Protein AF-U2REP0-F1 (afdb_monomer)

Mean predicted aligned error: 9.25 Å

pLDDT: mean 80.08, std 11.48, range [44.25, 95.75]

Secondary structure (DSSP, 8-state):
-TGGGT-------HHHHHHHHHHHHHHHHHHHHHHHHHHHHHHHHHHHHHHHHHHHHHHHHTT-TT---SSHHHHHHHHHHHHHTTTS-HHHHHHHHHHHHHHHHHHHTS------

Structure (mmCIF, N/CA/C/O backbone):
data_AF-U2REP0-F1
#
_entry.id   AF-U2REP0-F1
#
loop_
_atom_site.group_PDB
_atom_site.id
_atom_site.type_symbol
_atom_site.label_atom_id
_atom_site.label_alt_id
_atom_site.label_comp_id
_atom_site.label_asym_id
_atom_site.label_entity_id
_atom_site.label_seq_id
_atom_site.pdbx_PDB_ins_code
_atom_site.Cartn_x
_atom_site.Cartn_y
_atom_site.Cartn_z
_atom_site.occupancy
_atom_site.B_iso_or_equiv
_atom_site.auth_seq_id
_atom_site.auth_comp_id
_atom_site.auth_asym_id
_atom_site.auth_atom_id
_atom_site.pdbx_PDB_model_num
ATOM 1 N N . MET A 1 1 ? 22.932 -15.689 6.662 1.00 49.34 1 MET A N 1
ATOM 2 C CA . MET A 1 1 ? 21.982 -16.818 6.519 1.00 49.34 1 MET A CA 1
ATOM 3 C C . MET A 1 1 ? 20.934 -16.575 5.427 1.00 49.34 1 MET A C 1
ATOM 5 O O . MET A 1 1 ? 20.874 -17.391 4.524 1.00 49.34 1 MET A O 1
ATOM 9 N N . LEU A 1 2 ? 20.201 -15.452 5.392 1.00 52.56 2 LEU A N 1
ATOM 10 C CA . LEU A 1 2 ? 19.231 -15.158 4.308 1.00 52.56 2 LEU A CA 1
ATOM 11 C C . LEU A 1 2 ? 19.858 -14.950 2.909 1.00 52.56 2 LEU A C 1
ATOM 13 O O . LEU A 1 2 ? 19.348 -15.481 1.928 1.00 52.56 2 LEU A O 1
ATOM 17 N N . GLY A 1 3 ? 21.015 -14.282 2.815 1.00 55.16 3 GLY A N 1
ATOM 18 C CA . GLY A 1 3 ? 21.744 -14.123 1.542 1.00 55.16 3 GLY A CA 1
ATOM 19 C C . GLY A 1 3 ? 22.338 -15.424 0.975 1.00 55.16 3 GLY A C 1
ATOM 20 O O . GLY A 1 3 ? 22.502 -15.547 -0.232 1.00 55.16 3 GLY A O 1
ATOM 21 N N . MET A 1 4 ? 22.591 -16.428 1.826 1.00 54.84 4 MET A N 1
ATOM 22 C CA . MET A 1 4 ? 23.019 -17.771 1.394 1.00 54.84 4 MET A CA 1
ATOM 23 C C . MET A 1 4 ? 21.866 -18.578 0.785 1.00 54.84 4 MET A C 1
ATOM 25 O O . MET A 1 4 ? 22.107 -19.450 -0.042 1.00 54.84 4 MET A O 1
ATOM 29 N N . LEU A 1 5 ? 20.622 -18.275 1.173 1.00 66.94 5 LEU A N 1
ATOM 30 C CA . LEU A 1 5 ? 19.414 -18.956 0.700 1.00 66.94 5 LEU A CA 1
ATOM 31 C C . LEU A 1 5 ? 18.813 -18.306 -0.561 1.00 66.94 5 LEU A C 1
ATOM 33 O O . LEU A 1 5 ? 17.789 -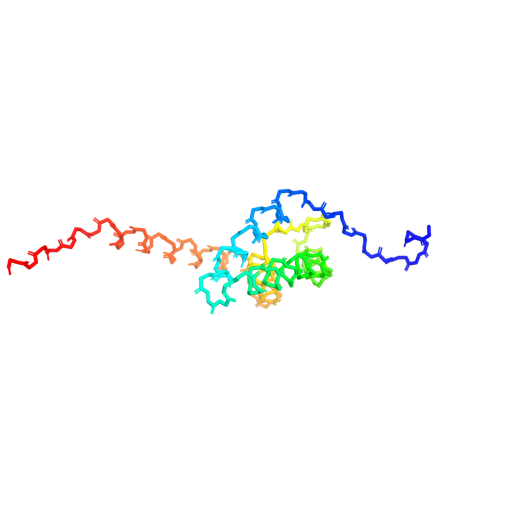18.775 -1.048 1.00 66.94 5 LEU A O 1
ATOM 37 N N . LYS A 1 6 ? 19.432 -17.236 -1.097 1.00 60.41 6 LYS A N 1
ATOM 38 C CA . LYS A 1 6 ? 18.891 -16.402 -2.194 1.00 60.41 6 LYS A CA 1
ATOM 39 C C . LYS A 1 6 ? 17.460 -15.904 -1.929 1.00 60.41 6 LYS A C 1
ATOM 41 O O . LYS A 1 6 ? 16.686 -15.710 -2.861 1.00 60.41 6 LYS A O 1
ATOM 46 N N . TRP A 1 7 ? 17.090 -15.722 -0.664 1.00 65.38 7 TRP A N 1
ATOM 47 C CA . TRP A 1 7 ? 15.766 -15.222 -0.308 1.00 65.38 7 TRP A CA 1
ATOM 48 C C . TRP A 1 7 ? 15.733 -13.702 -0.374 1.00 65.38 7 TRP A C 1
ATOM 50 O O . TRP A 1 7 ? 16.663 -13.022 0.063 1.00 65.38 7 TRP A O 1
ATOM 60 N N . THR A 1 8 ? 14.639 -13.180 -0.916 1.00 67.69 8 THR A N 1
ATOM 61 C CA . THR A 1 8 ? 14.396 -11.746 -1.014 1.00 67.69 8 THR A CA 1
ATOM 62 C C . THR A 1 8 ? 14.204 -11.158 0.381 1.00 67.69 8 THR A C 1
ATOM 64 O O . THR A 1 8 ? 13.246 -11.488 1.078 1.00 67.69 8 THR A O 1
ATOM 67 N N . LEU A 1 9 ? 15.134 -10.298 0.797 1.00 70.31 9 LEU A N 1
ATOM 68 C CA . LEU A 1 9 ? 15.069 -9.590 2.071 1.00 70.31 9 LEU A CA 1
ATOM 69 C C . LEU A 1 9 ? 14.292 -8.284 1.891 1.00 70.31 9 LEU A C 1
ATOM 71 O O . LEU A 1 9 ? 14.745 -7.391 1.180 1.00 70.31 9 LEU A O 1
ATOM 75 N N . ILE A 1 10 ? 13.155 -8.159 2.572 1.00 74.81 10 ILE A N 1
ATOM 76 C CA . ILE A 1 10 ? 12.413 -6.899 2.673 1.00 74.81 10 ILE A CA 1
ATOM 77 C C . ILE A 1 10 ? 12.740 -6.269 4.017 1.00 74.81 10 ILE A C 1
ATOM 79 O O . ILE A 1 10 ? 12.538 -6.884 5.064 1.00 74.81 10 ILE A O 1
ATOM 83 N N . LEU A 1 11 ? 13.239 -5.037 3.980 1.00 76.69 11 LEU A N 1
ATOM 84 C CA . LEU A 1 11 ? 13.402 -4.226 5.176 1.00 76.69 11 LEU A CA 1
ATOM 85 C C . LEU A 1 11 ? 12.066 -3.529 5.464 1.00 76.69 11 LEU A C 1
ATOM 87 O O . LEU A 1 11 ? 11.631 -2.722 4.640 1.00 76.69 11 LEU A O 1
ATOM 91 N N . PRO A 1 12 ? 11.390 -3.837 6.586 1.00 74.81 12 PRO A N 1
ATOM 92 C CA . PRO A 1 12 ? 10.132 -3.186 6.917 1.00 74.81 12 PRO A CA 1
ATOM 93 C C . PRO A 1 12 ? 10.378 -1.695 7.166 1.00 74.81 12 PRO A C 1
ATOM 95 O O . PRO A 1 12 ? 11.204 -1.311 7.997 1.00 74.81 12 PRO A O 1
ATOM 98 N N . GLY A 1 13 ? 9.667 -0.851 6.422 1.00 80.69 13 GLY A N 1
ATOM 99 C CA . GLY A 1 13 ? 9.732 0.595 6.582 1.00 80.69 13 GLY A CA 1
ATOM 100 C C . GLY A 1 13 ? 8.894 1.053 7.774 1.00 80.69 13 GLY A C 1
ATOM 101 O O . GLY A 1 13 ? 7.731 0.690 7.903 1.00 80.69 13 GLY A O 1
ATOM 102 N N . VAL A 1 14 ? 9.455 1.914 8.624 1.00 82.31 14 VAL A N 1
ATOM 103 C CA . VAL A 1 14 ? 8.732 2.443 9.797 1.00 82.31 14 VAL A CA 1
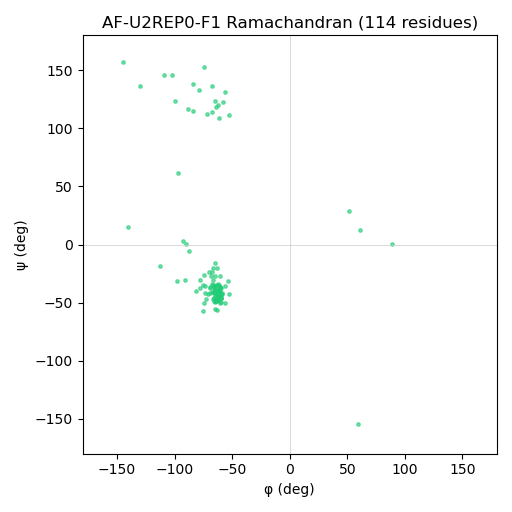ATOM 104 C C . VAL A 1 14 ? 7.546 3.322 9.378 1.00 82.31 14 VAL A C 1
ATOM 106 O O . VAL A 1 14 ? 6.493 3.281 10.004 1.00 82.31 14 VAL A O 1
ATOM 109 N N . VAL A 1 15 ? 7.701 4.084 8.292 1.00 85.62 15 VAL A N 1
ATOM 110 C CA . VAL A 1 15 ? 6.674 4.986 7.747 1.00 85.62 15 VAL A CA 1
ATOM 111 C C . VAL A 1 15 ? 5.422 4.212 7.289 1.00 85.62 15 VAL A C 1
ATOM 113 O O . VAL A 1 15 ? 4.356 4.482 7.839 1.00 85.62 15 VAL A O 1
ATOM 116 N N . PRO A 1 16 ? 5.498 3.218 6.381 1.00 84.25 16 PRO A N 1
ATOM 117 C CA . PRO A 1 16 ? 4.316 2.458 5.965 1.00 84.25 16 PRO A CA 1
ATOM 118 C C . PRO A 1 16 ? 3.618 1.724 7.104 1.00 84.25 16 PRO A C 1
ATOM 120 O O . PRO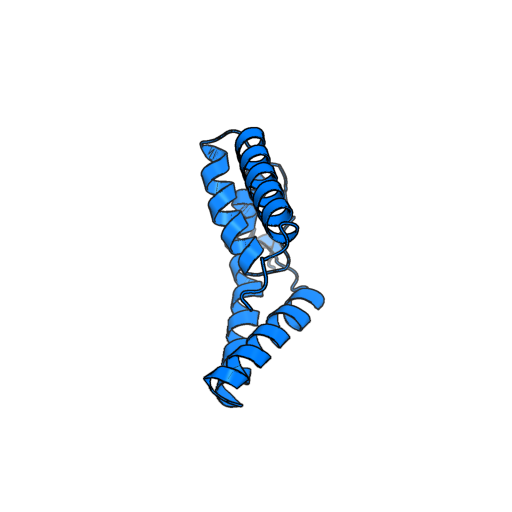 A 1 16 ? 2.396 1.807 7.243 1.00 84.25 16 PRO A O 1
ATOM 123 N N . HIS A 1 17 ? 4.380 1.038 7.959 1.00 88.00 17 HIS A N 1
ATOM 124 C CA . HIS A 1 17 ? 3.800 0.313 9.090 1.00 88.00 17 HIS A CA 1
ATOM 125 C C . HIS A 1 17 ? 3.097 1.249 10.070 1.00 88.00 17 HIS A C 1
ATOM 127 O O . HIS A 1 17 ? 2.068 0.874 10.630 1.00 88.00 17 HIS A O 1
ATOM 133 N N . PHE A 1 18 ? 3.604 2.471 10.247 1.00 88.69 18 PHE A N 1
ATOM 134 C CA . PHE A 1 18 ? 2.966 3.469 11.094 1.00 88.69 18 PHE A CA 1
ATOM 135 C C . PHE A 1 18 ? 1.728 4.079 10.433 1.00 88.69 18 PHE A C 1
ATOM 137 O O . PHE A 1 18 ? 0.643 3.993 10.997 1.00 88.69 18 PHE A O 1
ATOM 144 N N . PHE A 1 19 ? 1.852 4.668 9.242 1.00 90.19 19 PHE A N 1
ATOM 145 C CA . PHE A 1 19 ? 0.757 5.427 8.630 1.00 90.19 19 PHE A CA 1
ATOM 146 C C . PHE A 1 19 ? -0.350 4.525 8.083 1.00 90.19 19 PHE A C 1
ATOM 148 O O . PHE A 1 19 ? -1.514 4.702 8.441 1.00 90.19 19 PHE A O 1
ATOM 155 N N . CYS A 1 20 ? -0.018 3.515 7.279 1.00 88.88 20 CYS A N 1
ATOM 156 C CA . CYS A 1 20 ? -1.027 2.590 6.764 1.00 88.88 20 CYS A CA 1
ATOM 157 C C . CYS A 1 20 ? -1.585 1.708 7.889 1.00 88.88 20 CYS A C 1
ATOM 159 O O . CYS A 1 20 ? -2.782 1.420 7.913 1.00 88.88 20 CYS A O 1
ATOM 161 N N . GLY A 1 21 ? -0.745 1.299 8.848 1.00 90.12 21 GLY A N 1
ATOM 162 C CA . GLY A 1 21 ? -1.182 0.562 10.038 1.00 90.12 21 GLY A CA 1
ATOM 163 C C . GLY A 1 21 ? -2.133 1.369 10.924 1.00 90.12 21 GLY A C 1
ATOM 164 O O . GLY A 1 21 ? -3.164 0.841 11.343 1.00 90.12 21 GLY A O 1
ATOM 165 N N . ALA A 1 22 ? -1.850 2.656 11.151 1.00 91.56 22 ALA A N 1
ATOM 166 C CA . ALA A 1 22 ? -2.736 3.555 11.887 1.00 91.56 22 ALA A CA 1
ATOM 167 C C . ALA A 1 22 ? -4.079 3.727 11.171 1.00 91.56 22 ALA A C 1
ATOM 169 O O . ALA A 1 22 ? -5.124 3.593 11.806 1.00 91.56 22 ALA A O 1
ATOM 170 N N . THR A 1 23 ? -4.071 3.940 9.853 1.00 91.38 23 THR A N 1
ATOM 171 C CA . THR A 1 23 ? -5.299 4.043 9.051 1.00 91.38 23 THR A CA 1
ATOM 172 C C . THR A 1 23 ? -6.138 2.765 9.135 1.00 91.38 23 THR A C 1
ATOM 174 O O . THR A 1 23 ? -7.337 2.834 9.414 1.00 91.38 23 THR A O 1
ATOM 177 N N . ALA A 1 24 ? -5.517 1.588 8.995 1.00 91.31 24 ALA A N 1
ATOM 178 C CA . ALA A 1 24 ? -6.193 0.302 9.180 1.00 91.31 24 ALA A CA 1
ATOM 179 C C . ALA A 1 24 ? -6.760 0.142 10.603 1.00 91.31 24 ALA A C 1
ATOM 181 O O . ALA A 1 24 ? -7.857 -0.388 10.777 1.00 91.31 24 ALA A O 1
ATOM 182 N N . GLY A 1 25 ? -6.054 0.649 11.616 1.00 92.38 25 GLY A N 1
ATOM 183 C CA . GLY A 1 25 ? -6.528 0.695 12.997 1.00 92.38 25 GLY A CA 1
ATOM 184 C C . GLY A 1 25 ? -7.732 1.621 13.199 1.00 92.38 25 GLY A C 1
ATOM 185 O O . GLY A 1 25 ? -8.676 1.240 13.888 1.00 92.38 25 GLY A O 1
ATOM 186 N N . VAL A 1 26 ? -7.747 2.806 12.578 1.00 95.00 26 VAL A N 1
ATOM 187 C CA . VAL A 1 26 ? -8.867 3.764 12.656 1.00 95.00 26 VAL A CA 1
ATOM 188 C C . VAL A 1 26 ? -10.120 3.187 12.002 1.00 95.00 26 VAL A C 1
ATOM 190 O O . VAL A 1 26 ? -11.180 3.162 12.631 1.00 95.00 26 VAL A O 1
ATOM 193 N N . PHE A 1 27 ? -10.001 2.661 10.781 1.00 93.44 27 PHE A N 1
ATOM 194 C CA . PHE A 1 27 ? -11.130 2.024 10.099 1.00 93.44 27 PHE A CA 1
ATOM 195 C C . PHE A 1 27 ? -11.577 0.743 10.810 1.00 93.44 27 PHE A C 1
ATOM 197 O O . PHE A 1 27 ? -12.774 0.552 11.017 1.00 93.44 27 PHE A O 1
ATOM 204 N N . GLY A 1 28 ? -10.637 -0.081 11.280 1.00 93.06 28 GLY A N 1
ATOM 205 C CA . GLY A 1 28 ? -10.939 -1.269 12.078 1.00 93.06 28 GLY A CA 1
ATOM 206 C C . GLY A 1 28 ? -11.648 -0.936 13.393 1.00 93.06 28 GLY A C 1
ATOM 207 O O . GLY A 1 28 ? -12.542 -1.672 13.817 1.00 93.06 28 GLY A O 1
ATOM 208 N N . ASN A 1 29 ? -11.311 0.194 14.023 1.00 95.75 29 ASN A N 1
ATOM 209 C CA . ASN A 1 29 ? -12.025 0.687 15.197 1.00 95.75 29 ASN A CA 1
ATOM 210 C C . ASN A 1 29 ? -13.452 1.129 14.858 1.00 95.75 29 ASN A C 1
ATOM 212 O O . ASN A 1 29 ? -14.373 0.838 15.618 1.00 95.75 29 ASN A O 1
ATOM 216 N N . ALA A 1 30 ? -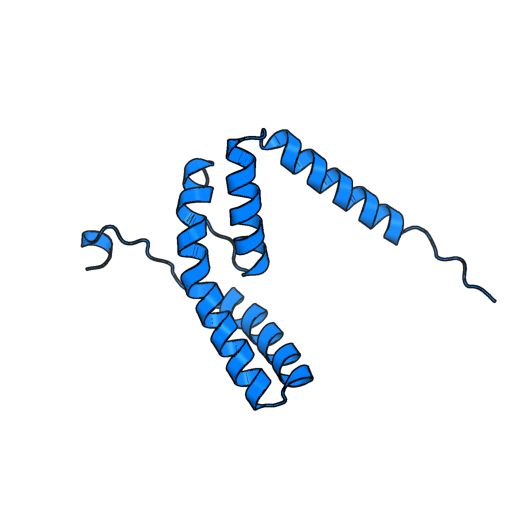13.645 1.801 13.723 1.00 94.00 30 ALA A N 1
ATOM 217 C CA . ALA A 1 30 ? -14.966 2.238 13.281 1.00 94.00 30 ALA A CA 1
ATOM 218 C C . ALA A 1 30 ? -15.903 1.055 12.972 1.00 94.00 30 ALA A C 1
ATOM 220 O O . ALA A 1 30 ? -17.093 1.134 13.264 1.00 94.00 30 ALA A O 1
ATOM 221 N N . THR A 1 31 ? -15.382 -0.052 12.432 1.00 92.56 31 THR A N 1
ATOM 222 C CA . THR A 1 31 ? -16.195 -1.225 12.056 1.00 92.56 31 THR A CA 1
ATOM 223 C C . THR A 1 31 ? -16.334 -2.273 13.161 1.00 92.56 31 THR A C 1
ATOM 225 O O . THR A 1 31 ? -17.332 -2.986 13.201 1.00 92.56 31 THR A O 1
ATOM 228 N N . GLY A 1 32 ? -15.337 -2.416 14.040 1.00 89.12 32 GLY A N 1
ATOM 229 C CA . GLY A 1 32 ? -15.257 -3.520 15.009 1.00 89.12 32 GLY A CA 1
ATOM 230 C C . GLY A 1 32 ? -14.754 -3.122 16.398 1.00 89.12 32 GLY A C 1
ATOM 231 O O . GLY A 1 32 ? -14.353 -3.988 17.184 1.00 89.12 32 GLY A O 1
ATOM 232 N N . GLY A 1 33 ? -14.730 -1.823 16.707 1.00 92.94 33 GLY A N 1
ATOM 233 C CA . GLY A 1 33 ? -14.242 -1.286 17.976 1.00 92.94 33 GLY A CA 1
ATOM 234 C C . GLY A 1 33 ? -12.778 -1.640 18.249 1.00 92.94 33 GLY A C 1
ATOM 235 O O . GLY A 1 33 ? -11.996 -1.941 17.349 1.00 92.94 33 GLY A O 1
ATOM 236 N N . ARG A 1 34 ? -12.394 -1.678 19.528 1.00 91.50 34 ARG A N 1
ATOM 237 C CA . ARG A 1 34 ? -10.994 -1.898 19.944 1.00 91.50 34 ARG A CA 1
ATOM 238 C C . ARG A 1 34 ? -10.382 -3.191 19.394 1.00 91.50 34 ARG A C 1
ATOM 240 O O . ARG A 1 34 ? -9.205 -3.211 19.057 1.00 91.50 34 ARG A O 1
ATOM 247 N N . ARG A 1 35 ? -11.177 -4.263 19.281 1.00 92.19 35 ARG A N 1
ATOM 248 C CA . ARG A 1 35 ? -10.718 -5.541 18.710 1.00 92.19 35 ARG A CA 1
ATOM 249 C C . ARG A 1 35 ? -10.497 -5.430 17.203 1.00 92.19 35 ARG A C 1
ATOM 251 O O . ARG A 1 35 ? -9.480 -5.911 16.714 1.00 92.19 35 ARG A O 1
ATOM 258 N N . GLY A 1 36 ? -11.406 -4.759 16.494 1.00 92.06 36 GLY A N 1
ATOM 259 C CA . GLY A 1 36 ? -11.245 -4.464 15.071 1.00 92.06 36 GLY A CA 1
ATOM 260 C C . GLY A 1 36 ? -10.018 -3.594 14.794 1.00 92.06 36 GLY A C 1
ATOM 261 O O . GLY A 1 36 ? -9.290 -3.866 13.845 1.00 92.06 36 GLY A O 1
ATOM 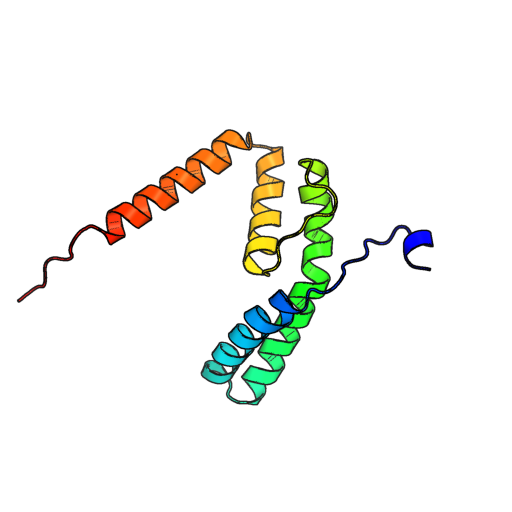262 N N . ALA A 1 37 ? -9.723 -2.628 15.667 1.00 93.12 37 ALA A N 1
ATOM 263 C CA . ALA A 1 37 ? -8.521 -1.800 15.574 1.00 93.12 37 ALA A CA 1
ATOM 264 C C . 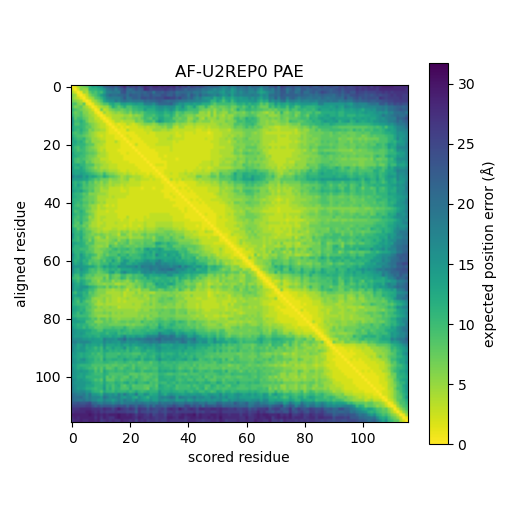ALA A 1 37 ? -7.233 -2.636 15.659 1.00 93.12 37 ALA A C 1
ATOM 266 O O . ALA A 1 37 ? -6.359 -2.524 14.800 1.00 93.12 37 ALA A O 1
ATOM 267 N N . SER A 1 38 ? -7.127 -3.509 16.670 1.00 93.88 38 SER A N 1
ATOM 268 C CA . SER A 1 38 ? -5.944 -4.357 16.865 1.00 93.88 38 SER A CA 1
ATOM 269 C C . SER A 1 38 ? -5.764 -5.377 15.741 1.00 93.88 38 SER A C 1
ATOM 271 O O . SER A 1 38 ? -4.661 -5.516 15.218 1.00 93.88 38 SER A O 1
ATOM 273 N N . ILE A 1 39 ? -6.836 -6.072 15.344 1.00 93.69 39 ILE A N 1
ATOM 274 C CA . ILE A 1 39 ? -6.770 -7.094 14.290 1.00 93.69 39 ILE A CA 1
ATOM 275 C C . ILE A 1 39 ? -6.503 -6.444 12.926 1.00 93.69 39 ILE A C 1
ATOM 277 O O . ILE A 1 39 ? -5.670 -6.945 12.174 1.00 93.69 39 ILE A O 1
ATOM 281 N N . GLY A 1 40 ? -7.151 -5.315 12.622 1.00 91.44 40 GLY A N 1
ATOM 282 C CA . GLY A 1 40 ? -6.967 -4.587 11.365 1.00 91.44 40 GLY A CA 1
ATOM 283 C C . GLY A 1 40 ? -5.545 -4.054 11.196 1.00 91.44 40 GLY A C 1
ATOM 284 O O . GLY A 1 40 ? -4.918 -4.296 10.165 1.00 91.44 40 GLY A O 1
ATOM 285 N N . ALA A 1 41 ? -4.996 -3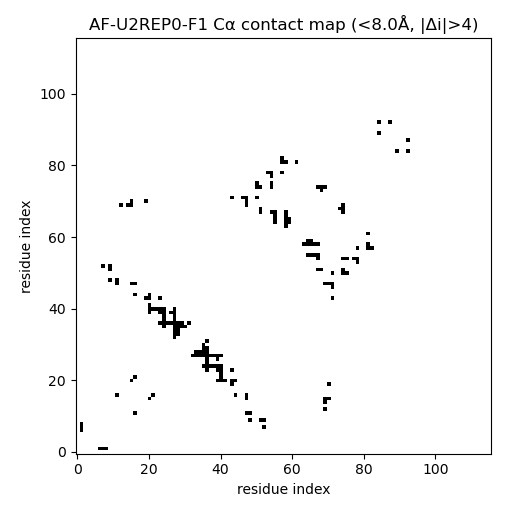.400 12.226 1.00 91.00 41 ALA A N 1
ATOM 286 C CA . ALA A 1 41 ? -3.619 -2.908 12.197 1.00 91.00 41 ALA A CA 1
ATOM 287 C C . ALA A 1 41 ? -2.594 -4.053 12.094 1.00 91.00 41 ALA A C 1
ATOM 289 O O . ALA A 1 41 ? -1.634 -3.956 11.328 1.00 91.00 41 ALA A O 1
ATOM 290 N N . PHE A 1 42 ? -2.817 -5.162 12.810 1.00 92.50 42 PHE A N 1
ATOM 291 C CA . PHE A 1 42 ? -1.945 -6.337 12.758 1.00 92.50 42 PHE A CA 1
ATOM 292 C C . PHE A 1 42 ? -1.960 -7.020 11.384 1.00 92.50 42 PHE A C 1
ATOM 294 O O . PHE A 1 42 ? -0.902 -7.274 10.808 1.00 92.50 42 PHE A O 1
ATOM 301 N N . ALA A 1 43 ? -3.148 -7.274 10.829 1.00 91.62 43 ALA A N 1
ATOM 302 C CA . ALA A 1 43 ? -3.295 -7.878 9.508 1.00 91.62 43 ALA A CA 1
ATOM 303 C C . ALA A 1 43 ? -2.670 -6.997 8.417 1.00 91.62 43 ALA A C 1
ATOM 305 O O . ALA A 1 43 ? -1.962 -7.508 7.549 1.00 91.62 43 ALA A O 1
ATOM 306 N N . ASN A 1 44 ? -2.859 -5.676 8.494 1.00 91.06 44 ASN A N 1
ATOM 307 C CA . ASN A 1 44 ? -2.243 -4.749 7.549 1.00 91.06 44 ASN A CA 1
ATOM 308 C C . ASN A 1 44 ? -0.709 -4.736 7.661 1.00 91.06 44 ASN A C 1
ATOM 310 O O . ASN A 1 44 ? -0.020 -4.743 6.646 1.00 91.06 44 ASN A O 1
ATOM 314 N N . GLY A 1 45 ? -0.159 -4.792 8.879 1.00 87.69 45 GLY A N 1
ATOM 315 C CA . GLY A 1 45 ? 1.288 -4.907 9.087 1.00 87.69 45 GLY A CA 1
ATOM 316 C C . GLY A 1 45 ? 1.879 -6.188 8.487 1.00 87.69 45 GLY A C 1
ATOM 317 O O . GLY A 1 45 ? 2.942 -6.146 7.860 1.00 87.69 45 GLY A O 1
ATOM 318 N N . LEU A 1 46 ? 1.181 -7.322 8.618 1.00 89.69 46 LEU A N 1
ATOM 319 C CA . LEU A 1 46 ? 1.574 -8.573 7.958 1.00 89.69 46 LEU A CA 1
ATOM 320 C C . LEU A 1 46 ? 1.523 -8.437 6.433 1.00 89.69 46 LEU A C 1
ATOM 322 O O . LEU A 1 46 ? 2.496 -8.781 5.761 1.00 89.69 46 LEU A O 1
ATOM 326 N N . LEU A 1 47 ? 0.433 -7.889 5.889 1.00 87.75 47 LEU A N 1
ATOM 327 C CA . LEU A 1 47 ? 0.293 -7.657 4.451 1.00 87.75 47 LEU A CA 1
ATOM 328 C C . LEU A 1 47 ? 1.434 -6.788 3.912 1.00 87.75 47 LEU A C 1
ATOM 330 O O . LEU A 1 47 ? 2.115 -7.208 2.984 1.00 87.75 47 LEU A O 1
ATOM 334 N N . LEU A 1 48 ? 1.734 -5.648 4.534 1.00 87.44 48 LEU A N 1
ATOM 335 C CA . LEU A 1 48 ? 2.832 -4.768 4.110 1.00 87.44 48 LEU A CA 1
ATOM 336 C C . LEU A 1 48 ? 4.212 -5.434 4.144 1.00 87.44 48 LEU A C 1
ATOM 338 O O . LEU A 1 48 ? 5.098 -5.054 3.385 1.00 87.44 48 LEU A O 1
ATOM 342 N N . THR A 1 49 ? 4.406 -6.429 5.007 1.00 84.38 49 THR A N 1
ATOM 343 C CA . THR A 1 49 ? 5.696 -7.118 5.146 1.00 84.38 49 THR A CA 1
ATOM 344 C C . THR A 1 49 ? 5.884 -8.194 4.075 1.00 84.38 49 THR A C 1
ATOM 346 O O . THR A 1 49 ? 6.979 -8.346 3.538 1.00 84.38 49 THR A O 1
ATOM 349 N N . PHE A 1 50 ? 4.825 -8.938 3.743 1.00 83.75 50 PHE A N 1
ATOM 350 C CA . PHE A 1 50 ? 4.912 -10.089 2.835 1.00 83.75 50 PHE A CA 1
ATOM 351 C C . PHE A 1 50 ? 4.510 -9.780 1.392 1.00 83.75 50 PHE A C 1
ATOM 353 O O . PHE A 1 50 ? 5.059 -10.368 0.462 1.00 83.75 50 PHE A O 1
ATOM 360 N N . LEU A 1 51 ? 3.579 -8.853 1.177 1.00 81.69 51 LEU A N 1
ATOM 361 C CA . LEU A 1 51 ? 3.068 -8.522 -0.152 1.00 81.69 51 LEU A CA 1
ATOM 362 C C . LEU A 1 51 ? 4.157 -8.002 -1.117 1.00 81.69 51 LEU A C 1
ATOM 364 O O . LEU A 1 51 ? 4.141 -8.408 -2.284 1.00 81.69 51 LEU A O 1
ATOM 368 N N . PRO A 1 52 ? 5.164 -7.213 -0.677 1.00 80.75 52 PRO A N 1
ATOM 369 C CA . PRO A 1 52 ? 6.246 -6.784 -1.561 1.00 80.75 52 PRO A CA 1
ATOM 370 C C . PRO A 1 52 ? 7.110 -7.932 -2.107 1.00 80.75 52 PRO A C 1
ATOM 372 O O . PRO A 1 52 ? 7.734 -7.765 -3.154 1.00 80.75 52 PRO A O 1
ATOM 375 N N . VAL A 1 53 ? 7.114 -9.117 -1.472 1.00 80.25 53 VAL A N 1
ATOM 376 C CA . VAL A 1 53 ? 7.865 -10.292 -1.970 1.00 80.25 53 VAL A CA 1
ATOM 377 C C . VAL A 1 53 ? 7.380 -10.672 -3.368 1.00 80.25 53 VAL A C 1
ATOM 379 O O . VAL A 1 53 ? 8.177 -11.040 -4.228 1.00 80.25 53 VAL A O 1
ATOM 382 N N . ILE A 1 54 ? 6.072 -10.550 -3.598 1.00 75.62 54 ILE A N 1
ATOM 383 C CA . ILE A 1 54 ? 5.417 -10.899 -4.861 1.00 75.62 54 ILE A CA 1
ATOM 384 C C . ILE A 1 54 ? 5.649 -9.806 -5.916 1.00 75.62 54 ILE A C 1
ATOM 386 O O . ILE A 1 54 ? 5.746 -10.106 -7.105 1.00 75.62 54 ILE A O 1
ATOM 390 N N . LEU A 1 55 ? 5.786 -8.544 -5.495 1.00 75.19 55 LEU A N 1
ATOM 391 C CA . LEU A 1 55 ? 5.988 -7.403 -6.392 1.00 75.19 55 LEU A CA 1
ATOM 392 C C . LEU A 1 55 ? 7.428 -7.297 -6.918 1.00 75.19 55 LEU A C 1
ATOM 394 O O . LEU A 1 55 ? 7.627 -6.954 -8.083 1.00 75.19 55 LEU A O 1
ATOM 398 N N . LEU A 1 56 ? 8.433 -7.605 -6.097 1.00 76.69 56 LEU A N 1
ATOM 399 C CA . LEU A 1 56 ? 9.848 -7.471 -6.467 1.00 76.69 56 LEU A CA 1
ATOM 400 C C . LEU A 1 56 ? 10.260 -8.169 -7.783 1.00 76.69 56 LEU A C 1
ATOM 402 O O . LEU A 1 56 ? 10.964 -7.533 -8.569 1.00 76.69 56 LEU A O 1
ATOM 406 N N . PRO A 1 57 ? 9.823 -9.403 -8.114 1.00 69.38 57 PRO A N 1
ATOM 407 C CA . PRO A 1 57 ? 10.126 -9.994 -9.422 1.00 69.38 57 PRO A CA 1
ATOM 408 C C . PRO A 1 57 ? 9.406 -9.291 -10.584 1.00 69.38 57 PRO A C 1
ATOM 410 O O . PRO A 1 57 ? 9.903 -9.290 -11.710 1.00 69.38 57 PRO A O 1
ATOM 413 N N . VAL A 1 58 ? 8.244 -8.678 -10.335 1.00 70.62 58 VAL A N 1
ATOM 414 C CA . VAL A 1 58 ? 7.483 -7.939 -11.353 1.00 70.62 58 VAL A CA 1
ATOM 415 C C . VAL A 1 58 ? 8.180 -6.619 -11.684 1.00 70.62 58 VAL A C 1
ATOM 417 O O . VAL A 1 58 ? 8.395 -6.330 -12.858 1.00 70.62 58 VAL A O 1
ATOM 420 N N . LEU A 1 59 ? 8.597 -5.861 -10.666 1.00 68.62 59 LEU A N 1
ATOM 421 C CA . LEU A 1 59 ? 9.350 -4.614 -10.840 1.00 68.62 59 LEU A CA 1
ATOM 422 C C . LEU A 1 59 ? 10.771 -4.855 -11.368 1.00 68.62 59 LEU A C 1
ATOM 424 O O . LEU A 1 59 ? 11.231 -4.116 -12.238 1.00 68.62 59 LEU A O 1
ATOM 428 N N . GLY A 1 60 ? 11.434 -5.928 -10.927 1.00 67.69 60 GLY A N 1
ATOM 429 C CA . GLY A 1 60 ? 12.748 -6.324 -11.436 1.00 67.69 60 GLY A CA 1
ATOM 430 C C . GLY A 1 60 ? 12.750 -6.581 -12.946 1.00 67.69 60 GLY A C 1
ATOM 431 O O . GLY A 1 60 ? 13.634 -6.093 -13.646 1.00 67.69 60 GLY A O 1
ATOM 432 N N . ASN A 1 61 ? 11.718 -7.252 -13.471 1.00 68.88 61 ASN A N 1
ATOM 433 C CA . ASN A 1 61 ? 11.556 -7.475 -14.915 1.00 68.88 61 ASN A CA 1
ATOM 434 C C . ASN A 1 61 ? 11.283 -6.188 -15.714 1.00 68.88 61 ASN A C 1
ATOM 436 O O . ASN A 1 61 ? 11.496 -6.167 -16.922 1.00 68.88 61 ASN A O 1
ATOM 440 N N . LEU A 1 62 ? 10.822 -5.123 -15.054 1.00 66.38 62 LEU A N 1
ATOM 441 C CA . LEU A 1 62 ? 10.570 -3.808 -15.653 1.00 66.38 62 LEU A CA 1
ATOM 442 C C . LEU A 1 62 ? 11.775 -2.855 -15.534 1.00 66.38 62 LEU A C 1
ATOM 444 O O . LEU A 1 62 ? 11.674 -1.699 -15.936 1.00 66.38 62 LEU A O 1
ATOM 448 N N . GLY A 1 63 ? 12.907 -3.316 -14.988 1.00 68.44 63 GLY A N 1
ATOM 449 C CA . GLY A 1 63 ? 14.116 -2.508 -14.777 1.00 68.44 63 GLY A CA 1
ATOM 450 C C . GLY A 1 63 ? 14.166 -1.766 -13.435 1.00 68.44 63 GLY A C 1
ATOM 451 O O . GLY A 1 63 ? 15.156 -1.101 -13.139 1.00 68.44 63 GLY A O 1
ATOM 452 N N . PHE A 1 64 ? 13.145 -1.919 -12.589 1.00 69.31 64 PHE A N 1
ATOM 453 C CA . PHE A 1 64 ? 13.058 -1.343 -11.244 1.00 69.31 64 PHE A CA 1
ATOM 454 C C . PHE A 1 64 ? 13.482 -2.374 -10.188 1.00 69.31 64 PHE A C 1
ATOM 456 O O . PHE A 1 64 ? 12.699 -2.815 -9.348 1.00 69.31 64 PHE A O 1
ATOM 463 N N . ALA A 1 65 ? 14.731 -2.832 -10.266 1.00 65.56 65 ALA A N 1
ATOM 464 C CA . ALA A 1 65 ? 15.247 -3.838 -9.344 1.00 65.56 65 ALA A CA 1
ATOM 465 C C . ALA A 1 65 ? 15.367 -3.284 -7.911 1.00 65.56 65 ALA A C 1
ATOM 467 O O . ALA A 1 65 ? 15.870 -2.183 -7.702 1.00 65.56 65 ALA A O 1
ATOM 468 N N . ASN A 1 66 ? 14.954 -4.081 -6.920 1.00 67.50 66 ASN A N 1
ATOM 469 C CA . ASN A 1 66 ? 15.041 -3.777 -5.483 1.00 67.50 66 ASN A CA 1
ATOM 470 C C . ASN A 1 66 ? 14.265 -2.537 -5.006 1.00 67.50 66 ASN A C 1
ATOM 472 O O . ASN A 1 66 ? 14.453 -2.108 -3.868 1.00 67.50 66 ASN A O 1
ATOM 476 N N . THR A 1 67 ? 13.382 -1.974 -5.828 1.00 69.12 67 THR A N 1
ATOM 477 C CA . THR A 1 67 ? 12.444 -0.942 -5.387 1.00 69.12 67 THR A CA 1
ATOM 478 C C . THR A 1 67 ? 11.067 -1.557 -5.179 1.00 69.12 67 THR A C 1
ATOM 480 O O . THR A 1 67 ? 10.668 -2.501 -5.857 1.00 69.12 67 THR A O 1
ATOM 483 N N . THR A 1 68 ? 10.340 -1.049 -4.190 1.00 76.31 68 THR A N 1
ATOM 484 C CA . THR A 1 68 ? 8.954 -1.434 -3.923 1.00 76.31 68 THR A CA 1
ATOM 485 C C . THR A 1 68 ? 8.184 -0.220 -3.434 1.00 76.31 68 THR A C 1
ATOM 487 O O . THR A 1 68 ? 8.770 0.732 -2.917 1.00 76.31 68 THR A O 1
ATOM 490 N N . PHE A 1 69 ? 6.865 -0.261 -3.588 1.00 78.19 69 PHE A N 1
ATOM 491 C CA . PHE A 1 69 ? 5.987 0.720 -2.973 1.00 78.19 69 PHE A CA 1
ATOM 492 C C . PHE A 1 69 ? 5.842 0.471 -1.471 1.00 78.19 69 PHE A C 1
ATOM 494 O O . PHE A 1 69 ? 6.001 -0.654 -0.991 1.00 78.19 69 PHE A O 1
ATOM 501 N N . SER A 1 70 ? 5.566 1.563 -0.760 1.00 75.19 70 SER A N 1
ATOM 502 C CA . SER A 1 70 ? 5.359 1.615 0.688 1.00 75.19 70 SER A CA 1
ATOM 503 C C . SER A 1 70 ? 3.992 1.054 1.087 1.00 75.19 70 SER A C 1
ATOM 505 O O . SER A 1 70 ? 3.887 0.392 2.112 1.00 75.19 70 SER A O 1
ATOM 507 N N . ASP A 1 71 ? 2.962 1.253 0.261 1.00 82.25 71 ASP A N 1
ATOM 508 C CA . ASP A 1 71 ? 1.575 1.045 0.684 1.00 82.25 71 ASP A CA 1
ATOM 509 C C . ASP A 1 71 ? 0.956 -0.191 0.014 1.00 82.25 71 ASP A C 1
ATOM 511 O O . ASP A 1 71 ? 1.274 -0.537 -1.127 1.00 82.25 71 ASP A O 1
ATOM 515 N N . ALA A 1 72 ? 0.076 -0.892 0.734 1.00 82.19 72 ALA A N 1
ATOM 516 C CA . ALA A 1 72 ? -0.457 -2.189 0.308 1.00 82.19 72 ALA A CA 1
ATOM 517 C C . ALA A 1 72 ? -1.288 -2.099 -0.983 1.00 82.19 72 ALA A C 1
ATOM 519 O O . ALA A 1 72 ? -1.256 -3.008 -1.817 1.00 82.19 72 ALA A O 1
ATOM 520 N N . ASP A 1 73 ? -2.010 -1.000 -1.168 1.00 82.81 73 ASP A N 1
ATOM 521 C CA . ASP A 1 73 ? -2.772 -0.686 -2.373 1.00 82.81 73 ASP A CA 1
ATOM 522 C C . ASP A 1 73 ? -1.851 -0.439 -3.573 1.00 82.81 73 ASP A C 1
ATOM 524 O O . ASP A 1 73 ? -2.043 -1.069 -4.614 1.00 82.81 73 ASP A O 1
ATOM 528 N N . PHE A 1 74 ? -0.794 0.364 -3.426 1.00 80.88 74 PHE A N 1
ATOM 529 C CA . PHE A 1 74 ? 0.195 0.566 -4.490 1.00 80.88 74 PHE A CA 1
ATOM 530 C C . PHE A 1 74 ? 0.966 -0.707 -4.830 1.00 80.88 74 PHE A C 1
ATOM 532 O O . PHE A 1 74 ? 1.246 -0.954 -6.003 1.00 80.88 74 PHE A O 1
ATOM 539 N N . VAL A 1 75 ? 1.274 -1.549 -3.843 1.00 82.44 75 VAL A N 1
ATOM 540 C CA . VAL A 1 75 ? 1.893 -2.857 -4.090 1.00 82.44 75 VAL A CA 1
ATOM 541 C C . VAL A 1 75 ? 0.939 -3.758 -4.880 1.00 82.44 75 VAL A C 1
ATOM 543 O O . VAL A 1 75 ? 1.348 -4.368 -5.867 1.00 82.44 75 VAL A O 1
ATOM 546 N N . THR A 1 76 ? -0.342 -3.799 -4.512 1.00 83.12 76 THR A N 1
ATOM 547 C CA . THR A 1 76 ? -1.353 -4.610 -5.213 1.00 83.12 76 THR A CA 1
ATOM 548 C C . THR A 1 76 ? -1.574 -4.122 -6.645 1.00 83.12 76 THR A C 1
ATOM 550 O O . THR A 1 76 ? -1.514 -4.911 -7.590 1.00 83.12 76 THR A O 1
ATOM 553 N N . VAL A 1 77 ? -1.770 -2.814 -6.828 1.00 83.69 77 VAL A N 1
ATOM 554 C CA . VAL A 1 77 ? -1.914 -2.188 -8.151 1.00 83.69 77 VAL A CA 1
ATOM 555 C C . VAL A 1 77 ? -0.644 -2.386 -8.976 1.00 83.69 77 VAL A C 1
ATOM 557 O O . VAL A 1 77 ? -0.731 -2.707 -10.159 1.00 83.69 77 VAL A O 1
ATOM 560 N N . GLY A 1 78 ? 0.533 -2.282 -8.358 1.00 80.88 78 GLY A N 1
ATOM 561 C CA . GLY A 1 78 ? 1.821 -2.541 -8.994 1.00 80.88 78 GLY A CA 1
ATOM 562 C C . GLY A 1 78 ? 1.964 -3.975 -9.506 1.00 80.88 78 GLY A C 1
ATOM 563 O O . GLY A 1 78 ? 2.472 -4.171 -10.608 1.00 80.88 78 GLY A O 1
ATOM 564 N N . ILE A 1 79 ? 1.467 -4.978 -8.770 1.00 82.38 79 ILE A N 1
ATOM 565 C CA . ILE A 1 79 ? 1.455 -6.378 -9.228 1.00 82.38 79 ILE A CA 1
ATOM 566 C C . ILE A 1 79 ? 0.556 -6.518 -10.462 1.00 82.38 79 ILE A C 1
ATOM 568 O O . ILE A 1 79 ? 0.965 -7.114 -11.462 1.00 82.38 79 ILE A O 1
ATOM 572 N N . VAL A 1 80 ? -0.652 -5.949 -10.414 1.00 83.00 80 VAL A N 1
ATOM 573 C CA . VAL A 1 80 ? -1.628 -6.031 -11.512 1.00 83.00 80 VAL A CA 1
ATOM 574 C C . VAL A 1 80 ? -1.104 -5.317 -12.759 1.00 83.00 80 VAL A C 1
ATOM 576 O O . VAL A 1 80 ? -0.976 -5.936 -13.817 1.00 83.00 80 VAL A O 1
ATOM 579 N N . LEU A 1 81 ? -0.734 -4.040 -12.634 1.00 81.19 81 LEU A N 1
ATOM 580 C CA . LEU A 1 81 ? -0.224 -3.232 -13.742 1.00 81.19 81 LEU A CA 1
ATOM 581 C C . LEU A 1 81 ? 1.102 -3.765 -14.273 1.00 81.19 81 LEU A C 1
ATOM 583 O O . LEU A 1 81 ? 1.303 -3.797 -15.483 1.00 81.19 81 LEU A O 1
ATOM 587 N N . GLY A 1 82 ? 1.996 -4.222 -13.398 1.00 77.44 82 GLY A N 1
ATOM 588 C CA . GLY A 1 82 ? 3.272 -4.785 -13.816 1.00 77.44 82 GLY A CA 1
ATOM 589 C C . GLY A 1 82 ? 3.116 -6.102 -14.578 1.00 77.44 82 GLY A C 1
ATOM 590 O O . GLY A 1 82 ? 3.886 -6.374 -15.498 1.00 77.44 82 GLY A O 1
ATOM 591 N N . ASN A 1 83 ? 2.084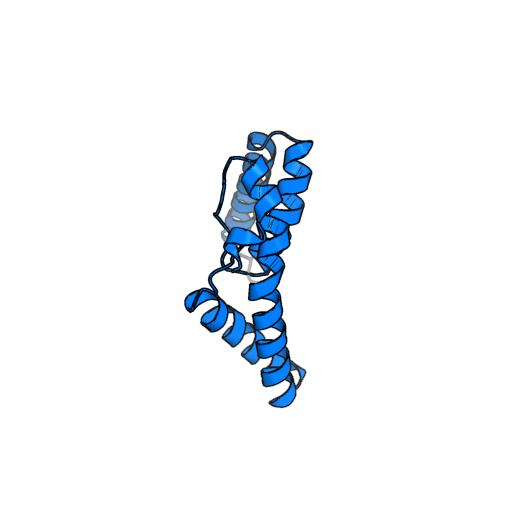 -6.898 -14.279 1.00 79.25 83 ASN A N 1
ATOM 592 C CA . ASN A 1 83 ? 1.751 -8.062 -15.097 1.00 79.25 83 ASN A CA 1
ATOM 593 C C . ASN A 1 83 ? 1.098 -7.664 -16.434 1.00 79.25 83 ASN A C 1
ATOM 595 O O . ASN A 1 83 ? 1.390 -8.280 -17.456 1.00 79.25 83 ASN A O 1
ATOM 599 N N . MET A 1 84 ? 0.280 -6.606 -16.461 1.00 75.25 84 MET A N 1
ATOM 600 C CA . MET A 1 84 ? -0.280 -6.048 -17.703 1.00 75.25 84 MET A CA 1
ATOM 601 C C . MET A 1 84 ? 0.796 -5.429 -18.609 1.00 75.25 84 MET A C 1
ATOM 603 O O . MET A 1 84 ? 0.722 -5.562 -19.830 1.00 75.25 84 MET A O 1
ATOM 607 N N . ALA A 1 85 ? 1.831 -4.819 -18.029 1.00 73.19 85 ALA A N 1
ATOM 608 C CA . ALA A 1 85 ? 2.957 -4.218 -18.745 1.00 73.19 85 ALA A CA 1
ATOM 609 C C . ALA A 1 85 ? 3.818 -5.242 -19.508 1.00 73.19 85 ALA A C 1
ATOM 611 O O . ALA A 1 85 ? 4.570 -4.869 -20.404 1.00 73.19 85 ALA A O 1
ATOM 612 N N . LYS A 1 86 ? 3.683 -6.543 -19.210 1.00 71.25 86 LYS A N 1
ATOM 613 C CA . LYS A 1 86 ? 4.282 -7.614 -20.027 1.00 71.25 86 LYS A CA 1
ATOM 614 C C . LYS A 1 86 ? 3.606 -7.765 -21.392 1.00 71.25 86 LYS A C 1
ATOM 616 O O . LYS A 1 86 ? 4.213 -8.299 -22.313 1.00 71.25 86 LYS A O 1
ATOM 621 N N . HIS A 1 87 ? 2.353 -7.327 -21.512 1.00 74.94 87 HIS A N 1
ATOM 622 C CA . HIS A 1 87 ? 1.531 -7.476 -22.716 1.00 74.94 87 HIS A CA 1
ATOM 623 C C . HIS A 1 87 ? 1.217 -6.137 -23.398 1.00 74.94 87 HIS A C 1
ATOM 625 O O . HIS A 1 87 ? 0.840 -6.121 -24.566 1.00 74.94 87 HIS A O 1
ATOM 631 N N . ILE A 1 88 ? 1.368 -5.016 -22.686 1.00 75.56 88 ILE A N 1
ATOM 632 C CA . ILE A 1 88 ? 1.027 -3.666 -23.146 1.00 75.56 88 ILE A CA 1
ATOM 633 C C . ILE A 1 88 ? 2.218 -2.738 -22.886 1.00 75.56 88 ILE A C 1
ATOM 635 O O . ILE A 1 88 ? 2.809 -2.775 -21.811 1.00 75.56 88 ILE A O 1
ATOM 639 N N . SER A 1 89 ? 2.558 -1.877 -23.852 1.00 79.38 89 SER A N 1
ATOM 640 C CA . SER A 1 89 ? 3.652 -0.907 -23.699 1.00 79.38 89 SER A CA 1
ATOM 641 C C . SER A 1 89 ? 3.450 -0.013 -22.458 1.00 79.38 89 SER A C 1
ATOM 643 O O . SER A 1 89 ? 2.374 0.581 -22.318 1.00 79.38 89 SER A O 1
ATOM 645 N N . PRO A 1 90 ? 4.474 0.164 -21.596 1.00 72.31 90 PRO A N 1
ATOM 646 C CA . PRO A 1 90 ? 4.394 1.010 -20.401 1.00 72.31 90 PRO A CA 1
ATOM 647 C C . PRO A 1 90 ? 3.937 2.450 -20.678 1.00 72.31 90 PRO A C 1
ATOM 649 O O . PRO A 1 90 ? 3.258 3.051 -19.849 1.00 72.31 90 PRO A O 1
ATOM 652 N N . VAL A 1 91 ? 4.263 2.984 -21.860 1.00 80.25 91 VAL A N 1
ATOM 653 C CA . VAL A 1 91 ? 3.892 4.344 -22.294 1.00 80.25 91 VAL A CA 1
ATOM 654 C C . VAL A 1 91 ? 2.380 4.485 -22.500 1.00 80.25 91 VAL A C 1
ATOM 656 O O . VAL A 1 91 ? 1.801 5.531 -22.218 1.00 80.25 91 VAL A O 1
ATOM 659 N N . VAL A 1 92 ? 1.717 3.424 -22.962 1.00 81.56 92 VAL A N 1
ATOM 660 C CA . VAL A 1 92 ? 0.261 3.425 -23.162 1.00 81.56 92 VAL A CA 1
ATOM 661 C C . VAL A 1 92 ? -0.453 3.363 -21.813 1.00 81.56 92 VAL A C 1
ATOM 663 O O . VAL A 1 92 ? -1.411 4.098 -21.588 1.00 81.56 92 VAL A O 1
ATOM 666 N N . ILE A 1 93 ? 0.050 2.538 -20.890 1.00 80.50 93 ILE A N 1
ATOM 667 C CA . ILE A 1 93 ? -0.499 2.414 -19.533 1.00 80.50 93 ILE A CA 1
ATOM 668 C C . ILE A 1 93 ? -0.389 3.752 -18.790 1.00 80.50 93 ILE A C 1
ATOM 670 O O . ILE A 1 93 ? -1.379 4.222 -18.228 1.00 80.50 93 ILE A O 1
ATOM 674 N N . SER A 1 94 ? 0.782 4.395 -18.821 1.00 79.81 94 SER A N 1
ATOM 675 C CA . SER A 1 94 ? 0.975 5.693 -18.165 1.00 79.81 94 SER A CA 1
ATOM 676 C C . SER A 1 94 ? 0.123 6.793 -18.803 1.00 79.81 94 SER A C 1
ATOM 678 O O . SER A 1 94 ? -0.489 7.575 -18.076 1.00 79.81 94 SER A O 1
ATOM 680 N N . GLY A 1 95 ? -0.006 6.812 -20.134 1.00 85.69 95 GLY A N 1
ATOM 681 C CA . GLY A 1 95 ? -0.876 7.752 -20.844 1.00 85.69 95 GLY A CA 1
ATOM 682 C C . GLY A 1 95 ? -2.351 7.628 -20.447 1.00 85.69 95 GLY A C 1
ATOM 683 O O . GLY A 1 95 ? -3.003 8.640 -20.188 1.00 85.69 95 GLY A O 1
ATOM 684 N N . ILE A 1 96 ? -2.867 6.399 -20.321 1.00 86.06 96 ILE A N 1
ATOM 685 C CA . ILE A 1 96 ? -4.247 6.145 -19.874 1.00 86.06 96 ILE A CA 1
ATOM 686 C C . ILE A 1 96 ? -4.454 6.629 -18.433 1.00 86.06 96 ILE A C 1
ATOM 688 O O . ILE A 1 96 ? -5.432 7.323 -18.157 1.00 86.06 96 ILE A O 1
ATOM 692 N N . ILE A 1 97 ? -3.533 6.310 -17.517 1.00 86.75 97 ILE A N 1
ATOM 693 C CA . ILE A 1 97 ? -3.636 6.711 -16.103 1.00 86.75 97 ILE A CA 1
ATOM 694 C C . ILE A 1 97 ? -3.619 8.238 -15.961 1.00 86.75 97 ILE A C 1
ATOM 696 O O . ILE A 1 97 ? -4.445 8.799 -15.236 1.00 86.75 97 ILE A O 1
ATOM 700 N N . VAL A 1 98 ? -2.718 8.921 -16.674 1.00 90.00 98 VAL A N 1
ATOM 701 C CA . VAL A 1 98 ? -2.644 10.390 -16.672 1.00 90.00 98 VAL A CA 1
ATOM 702 C C . VAL A 1 98 ? -3.920 10.994 -17.256 1.00 90.00 98 VAL A C 1
ATOM 704 O O . VAL A 1 98 ? -4.464 11.930 -16.672 1.00 90.00 98 VAL A O 1
ATOM 707 N N . GLY A 1 99 ? -4.442 10.431 -18.349 1.00 91.44 99 GLY A N 1
ATOM 708 C CA . GLY A 1 99 ? -5.701 10.863 -18.954 1.00 91.44 99 GLY A CA 1
ATOM 709 C C . GLY A 1 99 ? -6.888 10.745 -17.996 1.00 91.44 99 GLY A C 1
ATOM 710 O O . GLY A 1 99 ? -7.608 11.720 -17.790 1.00 91.44 99 GLY A O 1
ATOM 711 N N . ILE A 1 100 ? -7.056 9.587 -17.348 1.00 91.06 100 ILE A N 1
ATOM 712 C CA . ILE A 1 100 ? -8.117 9.363 -16.351 1.00 91.06 100 ILE A CA 1
ATOM 713 C C . ILE A 1 100 ? -7.978 10.346 -15.185 1.00 91.06 100 ILE A C 1
ATOM 715 O O . ILE A 1 100 ? -8.957 10.975 -14.786 1.00 91.06 100 ILE A O 1
ATOM 719 N N . THR A 1 101 ? -6.763 10.517 -14.662 1.00 88.12 101 THR A N 1
ATOM 720 C CA . THR A 1 101 ? -6.507 11.426 -13.536 1.00 88.12 101 THR A CA 1
ATOM 721 C C . THR A 1 101 ? -6.830 12.873 -13.908 1.00 88.12 101 THR A C 1
ATOM 723 O O . THR A 1 101 ? -7.519 13.556 -13.155 1.00 88.12 101 THR A O 1
ATOM 726 N N . ALA A 1 102 ? -6.411 13.336 -15.089 1.00 90.75 102 ALA A N 1
ATOM 727 C CA . ALA A 1 102 ? -6.709 14.684 -15.567 1.00 90.75 102 ALA A CA 1
ATOM 728 C C . ALA A 1 102 ? -8.218 14.919 -15.738 1.00 90.75 102 ALA A C 1
ATOM 730 O O . ALA A 1 102 ? -8.720 15.975 -15.355 1.00 90.75 102 ALA A O 1
ATOM 731 N N . ILE A 1 103 ? -8.948 13.925 -16.254 1.00 92.38 103 ILE A N 1
ATOM 732 C CA . ILE A 1 103 ? -10.408 13.983 -16.391 1.00 92.38 103 ILE A CA 1
ATOM 733 C C . ILE A 1 103 ? -11.076 14.088 -15.014 1.00 92.38 103 ILE A C 1
ATOM 735 O O . ILE A 1 103 ? -11.915 14.964 -14.814 1.00 92.38 103 ILE A O 1
ATOM 739 N N . LEU A 1 104 ? -10.691 13.246 -14.050 1.00 88.62 104 LEU A N 1
ATOM 740 C CA . LEU A 1 104 ? -11.244 13.282 -12.689 1.00 88.62 104 LEU A CA 1
ATOM 741 C C . LEU A 1 104 ? -10.977 14.622 -11.994 1.00 88.62 104 LEU A C 1
ATOM 743 O O . LEU A 1 104 ? -11.877 15.182 -11.367 1.00 88.62 104 LEU A O 1
ATOM 747 N N . VAL A 1 105 ? -9.766 15.159 -12.144 1.00 89.12 105 VAL A N 1
ATOM 748 C CA . VAL A 1 105 ? -9.411 16.483 -11.621 1.00 89.12 105 VAL A CA 1
ATOM 749 C C . VAL A 1 105 ? -10.269 17.562 -12.284 1.00 89.12 105 VAL A C 1
ATOM 751 O O . VAL A 1 105 ? -10.855 18.379 -11.579 1.00 89.12 105 VAL A O 1
ATOM 754 N N . ALA A 1 106 ? -10.423 17.534 -13.611 1.00 88.88 106 ALA A N 1
ATOM 755 C CA . ALA A 1 106 ? -11.269 18.482 -14.335 1.00 88.88 106 ALA A CA 1
ATOM 756 C C . ALA A 1 106 ? -12.732 18.428 -13.865 1.00 88.88 106 ALA A C 1
ATOM 758 O O . ALA A 1 106 ? -13.326 19.479 -13.633 1.00 88.88 106 ALA A O 1
ATOM 759 N N . PHE A 1 107 ? -13.289 17.231 -13.640 1.00 86.88 107 PHE A N 1
ATOM 760 C CA . PHE A 1 107 ? -14.624 17.062 -13.054 1.00 86.88 107 PHE A CA 1
ATOM 761 C C . PHE A 1 107 ? -14.733 17.645 -11.640 1.00 86.88 107 PHE A C 1
ATOM 763 O O . PHE A 1 107 ? -15.765 18.225 -11.310 1.00 86.88 107 PHE A O 1
ATOM 770 N N . GLY A 1 108 ? -13.682 17.550 -10.822 1.00 83.50 108 GLY A N 1
ATOM 771 C CA . GLY A 1 108 ? -13.642 18.164 -9.490 1.00 83.50 108 GLY A CA 1
ATOM 772 C C . GLY A 1 108 ? -13.681 19.698 -9.509 1.00 83.50 108 GLY A C 1
ATOM 773 O O . GLY A 1 108 ? -14.188 20.309 -8.570 1.00 83.50 108 GLY A O 1
ATOM 774 N N . PHE A 1 109 ? -13.200 20.323 -10.588 1.00 81.69 109 PHE A N 1
ATOM 775 C CA . PHE A 1 109 ? -13.273 21.774 -10.793 1.00 81.69 109 PHE A CA 1
ATOM 776 C C . PHE A 1 109 ? -14.569 22.238 -11.465 1.00 81.69 109 PHE A C 1
ATOM 778 O O . PHE A 1 109 ? -14.788 23.446 -11.558 1.00 81.69 109 PHE A O 1
ATOM 785 N N . VAL A 1 110 ? -15.446 21.327 -11.909 1.00 80.31 110 VAL A N 1
ATOM 786 C CA . VAL A 1 110 ? -16.777 21.704 -12.395 1.00 80.31 110 VAL A CA 1
ATOM 787 C C . VAL A 1 110 ? -17.623 22.115 -11.186 1.00 80.31 110 VAL A C 1
ATOM 789 O O . VAL A 1 110 ? -17.955 21.265 -10.356 1.00 80.31 110 VAL A O 1
ATOM 792 N N . PRO A 1 111 ? -17.999 23.400 -11.045 1.00 69.19 111 PRO A N 1
ATOM 793 C CA . PRO A 1 111 ? -18.816 23.829 -9.924 1.00 69.19 111 PRO A CA 1
ATOM 794 C C . PRO A 1 111 ? -20.182 23.146 -10.007 1.00 69.19 111 PRO A C 1
ATOM 796 O O . PRO A 1 111 ? -20.944 23.342 -10.956 1.00 69.19 111 PRO A O 1
ATOM 799 N N . SER A 1 112 ? -20.500 22.342 -8.994 1.00 62.94 112 SER A N 1
ATOM 800 C CA . SER A 1 112 ? -21.840 21.788 -8.824 1.00 62.94 112 SER A CA 1
ATOM 801 C C . SER A 1 112 ? -22.841 22.941 -8.719 1.00 62.94 112 SER A C 1
ATOM 803 O O . SER A 1 112 ? -22.713 23.811 -7.850 1.00 62.94 112 SER A O 1
ATOM 805 N N . LYS A 1 113 ? -23.843 22.979 -9.610 1.00 56.25 113 LYS A N 1
ATOM 806 C CA . LYS A 1 113 ? -24.986 23.883 -9.443 1.00 56.25 113 LYS A CA 1
ATOM 807 C C . LYS A 1 113 ? -25.680 23.494 -8.140 1.00 56.25 113 LYS A C 1
ATOM 809 O O . LYS A 1 113 ? -26.339 22.460 -8.084 1.00 56.25 113 LYS A O 1
ATOM 814 N N . LYS A 1 114 ? -25.560 24.334 -7.106 1.00 51.75 114 LYS A N 1
ATOM 815 C CA . LYS A 1 114 ? -26.430 24.262 -5.925 1.00 51.75 114 LYS A CA 1
ATOM 816 C C . LYS A 1 114 ? -27.878 24.289 -6.414 1.00 51.75 114 LYS A C 1
ATOM 818 O O . LYS A 1 114 ? -28.328 25.315 -6.925 1.00 51.75 114 LYS A O 1
ATOM 823 N N . SER A 1 115 ? -28.587 23.170 -6.269 1.00 52.12 115 SER A N 1
ATOM 824 C CA . SER A 1 115 ? -30.045 23.191 -6.306 1.00 52.12 115 SER A CA 1
ATOM 825 C C . SER A 1 115 ? -30.496 24.052 -5.132 1.00 52.12 115 SER A C 1
ATOM 827 O O . SER A 1 115 ? -30.102 23.791 -3.994 1.00 52.12 115 SER A O 1
ATOM 829 N N . LYS A 1 116 ? -31.218 25.127 -5.450 1.00 44.25 116 LYS A N 1
ATOM 830 C CA . LYS A 1 116 ? -31.979 25.912 -4.478 1.00 44.25 116 LYS A CA 1
ATOM 831 C C . LYS A 1 116 ? -33.064 25.051 -3.845 1.00 44.25 116 LYS A C 1
ATOM 833 O O . LYS A 1 116 ? -33.520 24.110 -4.536 1.00 44.25 116 LYS A O 1
#

InterPro domains:
  IPR004703 Phosphotransferase system, sugar-specific permease component [PF03611] (3-73)
  IPR051562 Ascorbate-specific PTS system EIIC component [PTHR33843] (4-110)

Radius of gyration: 18.78 Å; Cα contacts (8 Å, |Δi|>4): 98; chains: 1; bounding box: 55×45×44 Å

Solvent-accessible surface area (backbone atoms only — not comparable to full-atom values): 6578 Å² total; per-residue (Å²): 112,57,78,80,67,73,52,88,83,74,81,81,56,68,63,39,50,46,56,55,16,47,51,33,20,53,54,18,30,75,76,49,37,74,62,23,16,54,53,32,20,51,52,46,42,52,45,55,59,53,54,52,68,68,30,36,65,45,33,35,76,73,72,41,62,93,53,78,66,70,46,62,66,57,35,51,50,46,43,55,50,42,60,48,46,76,80,39,61,63,69,58,56,52,51,51,52,52,51,54,50,52,51,54,52,54,56,70,67,52,80,76,79,78,78,128

Sequence (116 aa):
MLGMLKWTLILPGVVPHFFCGATAGVFGNATGGRRGASIGAFANGLLLTFLPV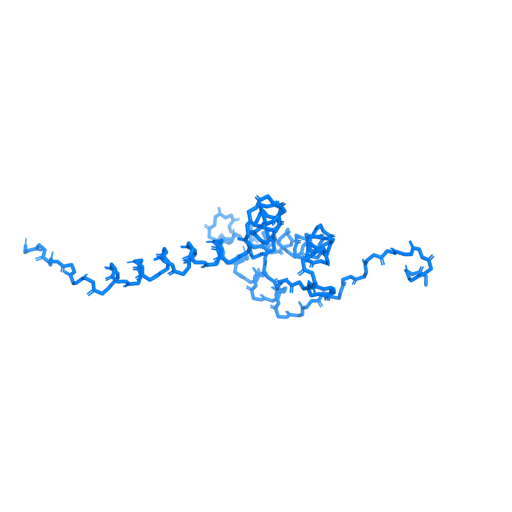ILLPVLGNLGFANTTFSDADFVTVGIVLGNMAKHISPVVISGIIVGITAILVAFGFVPSKKSK

Foldseek 3Di:
DCVVVVADDDDQDPVLLPPVLQVQLVVLCVVPNNVRSVVRSVVQSVLQRCLVSLLQVLCVVVVNHPDADSHNVRSVVSNVVSVVCVVDPPVVVVVVVVVVVVVVVVVVPPDDPPDD

Organism: Leptotrichia wadei (strain F0279) (NCBI:txid888055)